Protein AF-A0A9Q0NQY8-F1 (afdb_monomer_lite)

Organism: Salix viminalis (NCBI:txid40686)

Secondary structure (DSSP, 8-state):
-PPPPPPPPPHHHHHHHHHHHHHTT-PPPTT-----HHHHHH-TTS----------------THHHHHHHHHHHHHHHHHHHHHHHHHHHHHHHHHHHHHHHHHHHHHHHHHHHS-------------

Sequence (128 aa):
MPGEPFVPKPSKEAEMEKIMRSMEGMPGAPGMKMYSREELMGMNNFGNEDAEDEDDEDEQFPSNMGKVLREKQNTKDEWKQKIFKGIKGTGEALKGHANSVSNQIQKWWKGVRAAPAKKNSKTGKSEL

pLDDT: mean 70.71, std 12.09, range [39.03, 88.06]

Radius of gyration: 36.84 Å; chains: 1; bounding box: 89×46×104 Å

Foldseek 3Di:
DDDDDDDDDDPVVVVVVVVVVVPPPDDPDPPDDDDDPVNVVVPPPPDPPPPPDDDDDDCPPPPVVVVVVVVVVVVVVVVVVVVVVVVVVVVVVVVVVVVVVVVVVVVVVVVVVPPPPPPPPPDDDDDD

Structure (mmCIF, N/CA/C/O backbone):
data_AF-A0A9Q0NQY8-F1
#
_entry.id   AF-A0A9Q0NQY8-F1
#
loop_
_atom_site.group_PDB
_atom_site.id
_atom_site.type_symbol
_atom_site.label_atom_id
_atom_site.label_alt_id
_atom_site.label_comp_id
_atom_site.label_asym_id
_atom_site.label_entity_id
_atom_site.label_seq_id
_atom_site.pdbx_PDB_ins_code
_atom_site.Cartn_x
_atom_site.Cartn_y
_atom_site.Cartn_z
_atom_site.occupancy
_atom_site.B_iso_or_equiv
_atom_site.auth_seq_id
_atom_site.auth_comp_id
_atom_site.auth_asym_id
_atom_site.auth_atom_id
_atom_site.pdbx_PDB_model_num
ATOM 1 N N . MET A 1 1 ? -30.126 -35.945 -5.349 1.00 58.59 1 MET A N 1
ATOM 2 C CA . MET A 1 1 ? -28.911 -36.785 -5.373 1.00 58.59 1 MET A CA 1
ATOM 3 C C . MET A 1 1 ? -27.724 -35.893 -5.046 1.00 58.59 1 MET A C 1
ATOM 5 O O . MET A 1 1 ? -27.641 -34.836 -5.661 1.00 58.59 1 MET A O 1
ATOM 9 N N . PRO A 1 2 ? -26.881 -36.229 -4.056 1.00 74.06 2 PRO A N 1
ATOM 10 C CA . PRO A 1 2 ? -25.648 -35.484 -3.805 1.00 74.06 2 PRO A CA 1
ATOM 11 C C . PRO A 1 2 ? -24.671 -35.706 -4.973 1.00 74.06 2 PRO A C 1
ATOM 13 O O . PRO A 1 2 ? -24.488 -36.842 -5.404 1.00 74.06 2 PRO A O 1
ATOM 16 N N . GLY A 1 3 ? -24.137 -34.615 -5.530 1.00 76.69 3 GLY A N 1
ATOM 17 C CA . GLY A 1 3 ? -23.235 -34.628 -6.688 1.00 76.69 3 GLY A CA 1
ATOM 18 C C . GLY A 1 3 ? -21.850 -35.195 -6.370 1.00 76.69 3 GLY A C 1
ATOM 19 O O . GLY A 1 3 ? -21.484 -35.333 -5.202 1.00 76.69 3 GLY A O 1
ATOM 20 N N . GLU A 1 4 ? -21.097 -35.537 -7.418 1.00 76.19 4 GLU A N 1
ATOM 21 C CA . GLU A 1 4 ? -19.763 -36.131 -7.295 1.00 76.19 4 GLU A CA 1
ATOM 22 C C . GLU A 1 4 ? -18.793 -35.251 -6.481 1.00 76.19 4 GLU A C 1
ATOM 24 O O . GLU A 1 4 ? -18.813 -34.021 -6.609 1.00 76.19 4 GLU A O 1
ATOM 29 N N . PRO A 1 5 ? -17.923 -35.861 -5.651 1.00 77.31 5 PRO A N 1
ATOM 30 C CA . PRO A 1 5 ? -16.886 -35.139 -4.927 1.00 77.31 5 PRO A CA 1
ATOM 31 C C . PRO A 1 5 ? -15.928 -34.438 -5.892 1.00 77.31 5 PRO A C 1
ATOM 33 O O . PRO A 1 5 ? -15.401 -35.049 -6.820 1.00 77.31 5 PRO A O 1
ATOM 36 N N . PHE A 1 6 ? -15.651 -33.161 -5.638 1.00 78.19 6 PHE A N 1
ATOM 37 C CA . PHE A 1 6 ? -14.645 -32.419 -6.389 1.00 78.19 6 PHE A CA 1
ATOM 38 C C . PHE A 1 6 ? -13.252 -33.018 -6.153 1.00 78.19 6 PHE A C 1
ATOM 40 O O . PHE A 1 6 ? -12.759 -33.034 -5.023 1.00 78.19 6 PHE A O 1
ATOM 47 N N . VAL A 1 7 ? -12.607 -33.477 -7.227 1.00 76.75 7 VAL A N 1
ATOM 48 C CA . VAL A 1 7 ? -11.199 -33.884 -7.209 1.00 76.75 7 VAL A CA 1
ATOM 49 C C . VAL A 1 7 ? -10.348 -32.653 -7.537 1.00 76.75 7 VAL A C 1
ATOM 51 O O . VAL A 1 7 ? -10.508 -32.079 -8.617 1.00 76.75 7 VAL A O 1
ATOM 54 N N . PRO A 1 8 ? -9.457 -32.207 -6.634 1.00 73.81 8 PRO A N 1
ATOM 55 C CA . PRO A 1 8 ? -8.589 -31.074 -6.916 1.00 73.81 8 PRO A CA 1
ATOM 56 C C . PRO A 1 8 ? -7.633 -31.410 -8.065 1.00 73.81 8 PRO A C 1
ATOM 58 O O . PRO A 1 8 ? -7.035 -32.487 -8.095 1.00 73.81 8 PRO A O 1
ATOM 61 N N . LYS A 1 9 ? -7.481 -30.471 -9.007 1.00 74.94 9 LYS A N 1
ATOM 62 C CA . LYS A 1 9 ? -6.532 -30.600 -10.121 1.00 74.94 9 LYS A CA 1
ATOM 63 C C . LYS A 1 9 ? -5.100 -30.801 -9.594 1.00 74.94 9 LYS A C 1
ATOM 65 O O . LYS A 1 9 ? -4.755 -30.230 -8.553 1.00 74.94 9 LYS A O 1
ATOM 70 N N . PRO A 1 10 ? -4.246 -31.564 -10.301 1.00 79.94 10 PRO A N 1
ATOM 71 C CA .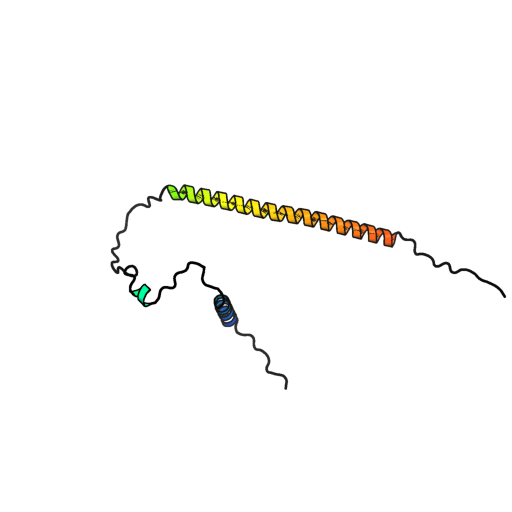 PRO A 1 10 ? -2.838 -31.695 -9.943 1.00 79.94 10 PRO A CA 1
ATOM 72 C C . PRO A 1 10 ? -2.141 -30.326 -9.985 1.00 79.94 10 PRO A C 1
ATOM 74 O O . PRO A 1 10 ? -2.437 -29.495 -10.843 1.00 79.94 10 PRO A O 1
ATOM 77 N N . SER A 1 11 ? -1.188 -30.089 -9.076 1.00 72.00 11 SER A N 1
ATOM 78 C CA . SER A 1 11 ? -0.554 -28.772 -8.875 1.00 72.00 11 SER A CA 1
ATOM 79 C C . SER A 1 11 ? 0.017 -28.154 -10.156 1.00 72.00 11 SER A C 1
ATOM 81 O O . SER A 1 11 ? -0.103 -26.952 -10.362 1.00 72.00 11 SER A O 1
ATOM 83 N N . LYS A 1 12 ? 0.553 -28.980 -11.064 1.00 74.38 12 LYS A N 1
ATOM 84 C CA . LYS A 1 12 ? 1.101 -28.532 -12.356 1.00 74.38 12 LYS A CA 1
ATOM 85 C C . LYS A 1 12 ? 0.041 -27.912 -13.270 1.00 74.38 12 LYS A C 1
ATOM 87 O O . LYS A 1 12 ? 0.289 -26.885 -13.893 1.00 74.38 12 LYS A O 1
ATOM 92 N N . GLU A 1 13 ? -1.144 -28.514 -13.334 1.00 74.56 13 GLU A N 1
ATOM 93 C CA . GLU A 1 13 ? -2.245 -27.997 -14.153 1.00 74.56 13 GLU A CA 1
ATOM 94 C C . GLU A 1 13 ? -2.884 -26.770 -13.504 1.00 74.56 13 GLU A C 1
ATOM 96 O O . GLU A 1 13 ? -3.205 -25.807 -14.196 1.00 74.56 13 GLU A O 1
ATOM 101 N N . ALA A 1 14 ? -2.999 -26.761 -12.172 1.00 81.31 14 ALA A N 1
ATOM 102 C CA . ALA A 1 14 ? -3.520 -25.616 -11.433 1.00 81.31 14 ALA A CA 1
ATOM 103 C C . ALA A 1 14 ? -2.631 -24.366 -11.582 1.00 81.31 14 ALA A C 1
ATOM 105 O O . ALA A 1 14 ? -3.140 -23.248 -11.664 1.00 81.31 14 ALA A O 1
ATOM 106 N N . GLU A 1 15 ? -1.309 -24.538 -11.637 1.00 81.88 15 GLU A N 1
ATOM 107 C CA . GLU A 1 15 ? -0.356 -23.448 -11.862 1.00 81.88 15 GLU A CA 1
ATOM 108 C C . GLU A 1 15 ? -0.386 -22.951 -13.310 1.00 81.88 15 GLU A C 1
ATOM 110 O O . GLU A 1 15 ? -0.472 -21.744 -13.538 1.00 81.88 15 GLU A O 1
ATOM 115 N N . MET A 1 16 ? -0.398 -23.863 -14.285 1.00 84.56 16 MET A N 1
ATOM 116 C CA . MET A 1 16 ? -0.471 -23.509 -15.704 1.00 84.56 16 MET A CA 1
ATOM 117 C C . MET A 1 16 ? -1.775 -22.772 -16.041 1.00 84.56 16 MET A C 1
ATOM 119 O O . MET A 1 16 ? -1.750 -21.741 -16.712 1.00 84.56 16 MET A O 1
ATOM 123 N N . GLU A 1 17 ? -2.909 -23.244 -15.519 1.00 82.06 17 GLU A N 1
ATOM 124 C CA . GLU A 1 17 ? -4.211 -22.596 -15.693 1.00 82.06 17 GLU A CA 1
ATOM 125 C C . GLU A 1 17 ? -4.262 -21.231 -14.998 1.00 82.06 17 GLU A C 1
ATOM 127 O O . GLU A 1 17 ? -4.833 -20.280 -15.529 1.00 82.06 17 GLU A O 1
ATOM 132 N N . LYS A 1 18 ? -3.622 -21.094 -13.831 1.00 84.62 18 LYS A N 1
ATOM 133 C CA . LYS A 1 18 ? -3.514 -19.812 -13.126 1.00 84.62 18 LYS A CA 1
ATOM 134 C C . LYS A 1 18 ? -2.690 -18.794 -13.916 1.00 84.62 18 LYS A C 1
ATOM 136 O O . LYS A 1 18 ? -3.072 -17.626 -13.944 1.00 84.62 18 LYS A O 1
ATOM 141 N N . ILE A 1 19 ? -1.602 -19.222 -14.55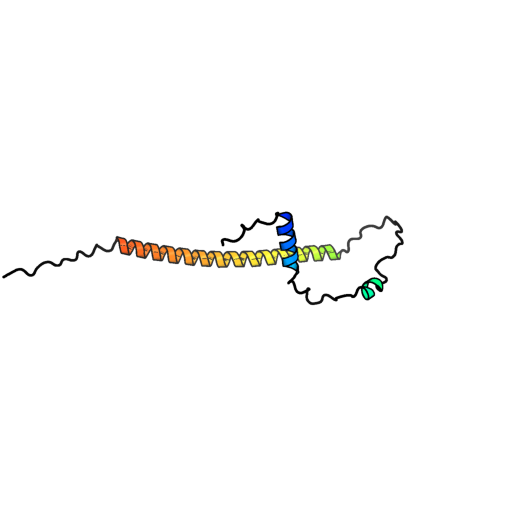9 1.00 82.56 19 ILE A N 1
ATOM 142 C CA . ILE A 1 19 ? -0.770 -18.360 -15.412 1.00 82.56 19 ILE A CA 1
ATOM 143 C C . ILE A 1 19 ? -1.549 -17.952 -16.666 1.00 82.56 19 ILE A C 1
ATOM 145 O O . ILE A 1 19 ? -1.696 -16.758 -16.916 1.00 82.56 19 ILE A O 1
ATOM 149 N N . MET A 1 20 ? -2.130 -18.908 -17.395 1.00 83.19 20 MET A N 1
ATOM 150 C CA . MET A 1 20 ? -2.948 -18.637 -18.587 1.00 83.19 20 MET A CA 1
ATOM 151 C C . MET A 1 20 ? -4.095 -17.664 -18.277 1.00 83.19 20 MET A C 1
ATOM 153 O O . MET A 1 20 ? -4.246 -16.640 -18.940 1.00 83.19 20 MET A O 1
ATOM 157 N N . ARG A 1 21 ? -4.836 -17.912 -17.190 1.00 85.75 21 ARG A N 1
ATOM 158 C CA . ARG A 1 21 ? -5.937 -17.047 -16.749 1.00 85.75 21 ARG A CA 1
ATOM 159 C C . ARG A 1 21 ? -5.471 -15.658 -16.309 1.00 85.75 21 ARG A C 1
ATOM 161 O O . ARG A 1 21 ? -6.220 -14.696 -16.430 1.00 85.75 21 ARG A O 1
ATOM 168 N N . SER A 1 22 ? -4.243 -15.532 -15.802 1.00 79.62 22 SER A N 1
ATOM 169 C CA . SER A 1 22 ? -3.665 -14.223 -15.468 1.00 79.62 22 SER A CA 1
ATOM 170 C C . SER A 1 22 ? -3.294 -13.398 -16.705 1.00 79.62 22 SER A C 1
ATOM 172 O O . SER A 1 22 ? -3.257 -12.173 -16.624 1.00 79.62 22 SER A O 1
ATOM 174 N N . MET A 1 23 ? -3.068 -14.053 -17.848 1.00 76.81 23 MET A N 1
ATOM 175 C CA . MET A 1 23 ? -2.701 -13.405 -19.110 1.00 76.81 23 MET A CA 1
ATOM 176 C C . MET A 1 23 ? -3.917 -13.053 -19.980 1.00 76.81 23 MET A C 1
ATOM 178 O O . MET A 1 23 ? -3.843 -12.113 -20.763 1.00 76.81 23 MET A O 1
ATOM 182 N N . GLU A 1 24 ? -5.044 -13.749 -19.817 1.00 78.81 24 GLU A N 1
ATOM 183 C CA . GLU A 1 24 ? -6.246 -13.615 -20.661 1.00 78.81 24 GLU A CA 1
ATOM 184 C C . GLU A 1 24 ? -6.943 -12.240 -20.579 1.00 78.81 24 GLU A C 1
ATOM 186 O O . GLU A 1 24 ? -7.696 -11.864 -21.472 1.00 78.81 24 GLU A O 1
ATOM 191 N N . GLY A 1 25 ? -6.680 -11.456 -19.532 1.00 72.88 25 GLY A N 1
ATOM 192 C CA . GLY A 1 25 ? -7.332 -10.163 -19.300 1.00 72.88 25 GLY A CA 1
ATOM 193 C C . GLY A 1 25 ? -6.392 -8.962 -19.255 1.00 72.88 25 GLY A C 1
ATOM 194 O O . GLY A 1 25 ? -6.846 -7.874 -18.906 1.00 72.88 25 GLY A O 1
ATOM 195 N N . MET A 1 26 ? -5.096 -9.133 -19.542 1.00 72.00 26 MET A N 1
ATOM 196 C CA . MET A 1 26 ? -4.149 -8.018 -19.515 1.00 72.00 26 MET A CA 1
ATOM 197 C C . MET A 1 26 ? -4.222 -7.253 -20.843 1.00 72.00 26 MET A C 1
ATOM 199 O O . MET A 1 26 ? -3.760 -7.774 -21.861 1.00 72.00 26 MET A O 1
ATOM 203 N N . PRO A 1 27 ? -4.782 -6.025 -20.875 1.00 74.38 27 PRO A N 1
ATOM 204 C CA . PRO A 1 27 ? -4.696 -5.197 -22.067 1.00 74.38 27 PRO A CA 1
ATOM 205 C C . PRO A 1 27 ? -3.215 -4.964 -22.378 1.00 74.38 27 PRO A C 1
A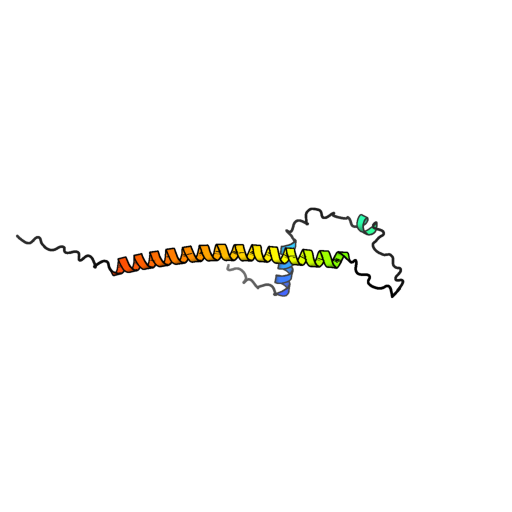TOM 207 O O . PRO A 1 27 ? -2.426 -4.661 -21.478 1.00 74.38 27 PRO A O 1
ATOM 210 N N . GLY A 1 28 ? -2.833 -5.142 -23.644 1.00 73.44 28 GLY A N 1
ATOM 211 C CA . GLY A 1 28 ? -1.474 -4.858 -24.095 1.00 73.44 28 GLY A CA 1
ATOM 212 C C . GLY A 1 28 ? -1.043 -3.452 -23.668 1.00 73.44 28 GLY A C 1
ATOM 213 O O . GLY A 1 28 ? -1.871 -2.544 -23.556 1.00 73.44 28 GLY A O 1
ATOM 214 N N . ALA A 1 29 ? 0.251 -3.276 -23.394 1.00 73.38 29 ALA A N 1
ATOM 215 C CA . ALA A 1 29 ? 0.771 -1.985 -22.963 1.00 73.38 29 ALA A CA 1
ATOM 216 C C . ALA A 1 29 ? 0.399 -0.890 -23.989 1.00 73.38 29 ALA A C 1
ATOM 218 O O . ALA A 1 29 ? 0.570 -1.099 -25.196 1.00 73.38 29 ALA A O 1
ATOM 219 N N . PRO A 1 30 ? -0.108 0.275 -23.549 1.00 76.81 30 PRO A N 1
ATOM 220 C CA . PRO A 1 30 ? -0.403 1.373 -24.460 1.00 76.81 30 PRO A CA 1
ATOM 221 C C . PRO A 1 30 ? 0.872 1.770 -25.219 1.00 76.81 30 PRO A C 1
ATOM 223 O O . PRO A 1 30 ? 1.910 2.018 -24.610 1.00 76.81 30 PRO A O 1
ATOM 226 N N . GLY A 1 31 ? 0.800 1.799 -26.554 1.00 76.88 31 GLY A N 1
ATOM 227 C CA . GLY A 1 31 ? 1.936 2.104 -27.436 1.00 76.88 31 GLY A CA 1
ATOM 228 C C . GLY A 1 31 ? 2.603 0.893 -28.099 1.00 76.88 31 GLY A C 1
ATOM 229 O O . GLY A 1 31 ? 3.503 1.079 -28.917 1.00 76.88 31 GLY A O 1
ATOM 230 N N . MET A 1 32 ? 2.165 -0.335 -27.805 1.00 78.69 32 MET A N 1
ATOM 231 C CA . MET A 1 32 ? 2.657 -1.529 -28.495 1.00 78.69 32 MET A CA 1
ATOM 232 C C . MET A 1 32 ? 2.031 -1.632 -29.895 1.00 78.69 32 MET A C 1
ATOM 234 O O . MET A 1 32 ? 0.809 -1.653 -30.037 1.00 78.69 32 MET A O 1
ATOM 238 N N . LYS A 1 33 ? 2.865 -1.668 -30.940 1.00 81.00 33 LYS A N 1
ATOM 239 C CA . LYS A 1 33 ? 2.414 -1.896 -32.319 1.00 81.00 33 LYS A CA 1
ATOM 240 C C . LYS A 1 33 ? 2.179 -3.393 -32.528 1.00 81.00 33 LYS A C 1
ATOM 242 O O . LYS A 1 33 ? 3.056 -4.199 -32.226 1.00 81.00 33 LYS A O 1
ATOM 247 N N . MET A 1 34 ? 0.996 -3.751 -33.020 1.00 79.00 34 MET A N 1
ATOM 248 C CA . MET A 1 34 ? 0.665 -5.120 -33.417 1.00 79.00 34 MET A CA 1
ATOM 249 C C . MET A 1 34 ? 1.161 -5.321 -34.846 1.00 79.00 34 MET A C 1
ATOM 251 O O . MET A 1 34 ? 0.544 -4.815 -35.777 1.00 79.00 34 MET A O 1
ATOM 255 N N . TYR A 1 35 ? 2.284 -6.009 -35.007 1.00 81.38 35 TYR A N 1
ATOM 256 C CA . TYR A 1 35 ? 2.794 -6.367 -36.327 1.00 81.38 35 TYR A CA 1
ATOM 257 C C . TYR A 1 35 ? 2.111 -7.650 -36.801 1.00 81.38 35 TYR A C 1
ATOM 259 O O . TYR A 1 35 ? 2.033 -8.631 -36.055 1.00 81.38 35 TYR A O 1
ATOM 267 N N . SER A 1 36 ? 1.612 -7.648 -38.035 1.00 81.56 36 SER A N 1
ATOM 268 C CA . SER A 1 36 ? 1.094 -8.863 -38.670 1.00 81.56 36 SER A CA 1
ATOM 269 C C . SER A 1 36 ? 2.245 -9.794 -39.060 1.00 81.56 36 SER A C 1
ATOM 271 O O . SER A 1 36 ? 3.392 -9.364 -39.201 1.00 81.56 36 SER A O 1
ATOM 273 N N . ARG A 1 37 ? 1.951 -11.083 -39.263 1.00 80.69 37 ARG A N 1
ATOM 274 C CA . ARG A 1 37 ? 2.955 -12.085 -39.666 1.00 80.69 37 ARG A CA 1
ATOM 275 C C . ARG A 1 37 ? 3.702 -11.658 -40.935 1.00 80.69 37 ARG A C 1
ATOM 277 O O . ARG A 1 37 ? 4.904 -11.873 -41.037 1.00 80.69 37 ARG A O 1
ATOM 284 N N . GLU A 1 38 ? 2.995 -11.037 -41.869 1.00 80.31 38 GLU A N 1
ATOM 285 C CA . GLU A 1 38 ? 3.523 -10.569 -43.149 1.00 80.31 38 GLU A CA 1
ATOM 286 C C . GLU A 1 38 ? 4.487 -9.386 -42.968 1.00 80.31 38 GLU A C 1
ATOM 288 O O . GLU A 1 38 ? 5.491 -9.298 -43.667 1.00 80.31 38 GLU A O 1
ATOM 293 N N . GLU A 1 39 ? 4.230 -8.510 -41.993 1.00 81.75 39 GLU A N 1
ATOM 294 C CA . GLU A 1 39 ? 5.089 -7.365 -41.663 1.00 81.75 39 GLU A CA 1
ATOM 295 C C . GLU A 1 39 ? 6.366 -7.815 -40.938 1.00 81.75 39 GLU A C 1
ATOM 297 O O . GLU A 1 39 ? 7.450 -7.311 -41.217 1.00 81.75 39 GLU A O 1
ATOM 302 N N . LEU A 1 40 ? 6.260 -8.841 -40.085 1.00 79.12 40 LEU A N 1
ATOM 303 C CA . LEU A 1 40 ? 7.411 -9.496 -39.455 1.00 79.12 40 LEU A CA 1
ATOM 304 C C . LEU A 1 40 ? 8.296 -10.234 -40.465 1.00 79.12 40 LEU A C 1
ATOM 306 O O . LEU A 1 40 ? 9.516 -10.144 -40.378 1.00 79.12 40 LEU A O 1
ATOM 310 N N . MET A 1 41 ? 7.700 -10.951 -41.420 1.00 75.31 41 MET A N 1
ATOM 311 C CA . MET A 1 41 ? 8.452 -11.637 -42.479 1.00 75.31 41 MET A CA 1
ATOM 312 C C . MET A 1 41 ? 9.039 -10.666 -43.512 1.00 75.31 41 MET A C 1
ATOM 314 O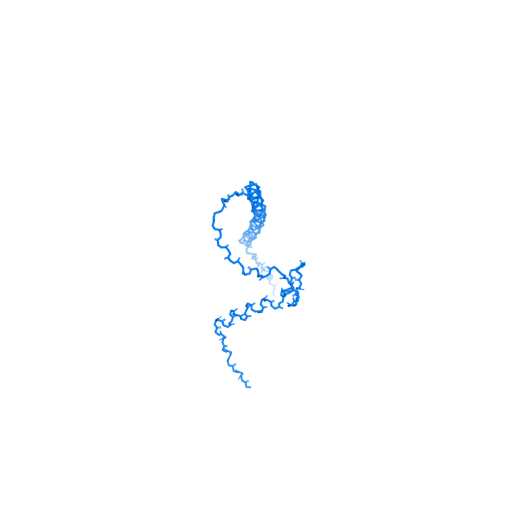 O . MET A 1 41 ? 10.062 -10.973 -44.113 1.00 75.31 41 MET A O 1
ATOM 318 N N . GLY A 1 42 ? 8.415 -9.502 -43.717 1.00 73.06 42 GLY A N 1
ATOM 319 C CA . GLY A 1 42 ? 8.926 -8.436 -44.585 1.00 73.06 42 GLY A CA 1
ATOM 320 C C . GLY A 1 42 ? 9.991 -7.546 -43.933 1.00 73.06 42 GLY A C 1
ATOM 321 O O . GLY A 1 42 ? 10.618 -6.735 -44.615 1.00 73.06 42 GLY A O 1
ATOM 322 N N . MET A 1 43 ? 10.216 -7.676 -42.623 1.00 73.31 43 MET A N 1
ATOM 323 C CA . MET A 1 43 ? 11.308 -7.002 -41.928 1.00 73.31 43 MET A CA 1
ATOM 324 C C . MET A 1 43 ? 12.629 -7.711 -42.247 1.00 73.31 43 MET A C 1
ATOM 326 O O . MET A 1 43 ? 13.019 -8.670 -41.587 1.00 73.31 43 MET A O 1
ATOM 330 N N . ASN A 1 44 ? 13.357 -7.170 -43.227 1.00 63.44 44 ASN A N 1
ATOM 331 C CA . ASN A 1 44 ? 14.707 -7.566 -43.666 1.00 63.44 44 ASN A CA 1
ATOM 332 C C . ASN A 1 44 ? 15.802 -7.584 -42.566 1.00 63.44 44 ASN A C 1
ATOM 334 O O . ASN A 1 44 ? 16.973 -7.784 -42.868 1.00 63.44 44 ASN A O 1
ATOM 338 N N . ASN A 1 45 ? 15.449 -7.372 -41.297 1.00 60.66 45 ASN A N 1
ATOM 339 C CA . ASN A 1 45 ? 16.358 -7.338 -40.152 1.00 60.66 45 ASN A CA 1
ATOM 340 C C . ASN A 1 45 ? 16.331 -8.623 -39.302 1.00 60.66 45 ASN A C 1
ATOM 342 O O . ASN A 1 45 ? 16.966 -8.651 -38.252 1.00 60.66 45 ASN A O 1
ATOM 346 N N . PHE A 1 46 ? 15.602 -9.668 -39.715 1.00 57.34 46 PHE A N 1
ATOM 347 C CA . PHE A 1 46 ? 15.437 -10.904 -38.931 1.00 57.34 46 PHE A CA 1
ATOM 348 C C . PHE A 1 46 ? 16.344 -12.083 -39.322 1.00 57.34 46 PHE A C 1
ATOM 350 O O . PHE A 1 46 ? 16.125 -13.196 -38.854 1.00 57.34 46 PHE A O 1
ATOM 357 N N . GLY A 1 47 ? 17.392 -11.858 -40.113 1.00 50.50 47 GLY A N 1
ATOM 358 C CA . GLY A 1 47 ? 18.358 -12.910 -40.425 1.00 50.50 47 GLY A CA 1
ATOM 359 C C . GLY A 1 47 ? 19.294 -12.511 -41.551 1.00 50.50 47 GLY A C 1
ATOM 360 O O . GLY A 1 47 ? 19.051 -12.859 -42.700 1.00 50.50 47 GLY A O 1
ATOM 361 N N . ASN A 1 48 ? 20.362 -11.784 -41.221 1.00 42.59 48 ASN A N 1
ATOM 362 C CA . ASN A 1 48 ? 21.589 -11.921 -41.994 1.00 42.59 48 ASN A CA 1
ATOM 363 C C . ASN A 1 48 ? 22.283 -13.173 -41.447 1.00 42.59 48 ASN A C 1
ATOM 365 O O . ASN A 1 48 ? 22.929 -13.117 -40.404 1.00 42.59 48 ASN A O 1
ATOM 369 N N . GLU A 1 49 ? 22.045 -14.313 -42.091 1.00 48.59 49 GLU A N 1
ATOM 370 C CA . GLU A 1 49 ? 22.783 -15.562 -41.880 1.00 48.59 49 GLU A CA 1
ATOM 371 C C . GLU A 1 49 ? 24.190 -15.436 -42.483 1.00 48.59 49 GLU A C 1
ATOM 373 O O . GLU A 1 49 ? 24.550 -16.170 -43.396 1.00 48.59 49 GLU A O 1
ATOM 378 N N . ASP A 1 50 ? 24.975 -14.486 -41.980 1.00 48.72 50 ASP A N 1
ATOM 379 C CA . ASP A 1 50 ? 26.413 -14.436 -42.220 1.00 48.72 50 ASP A CA 1
ATOM 380 C C . ASP A 1 50 ? 27.086 -14.295 -40.859 1.00 48.72 50 ASP A C 1
ATOM 382 O O . ASP A 1 50 ? 27.29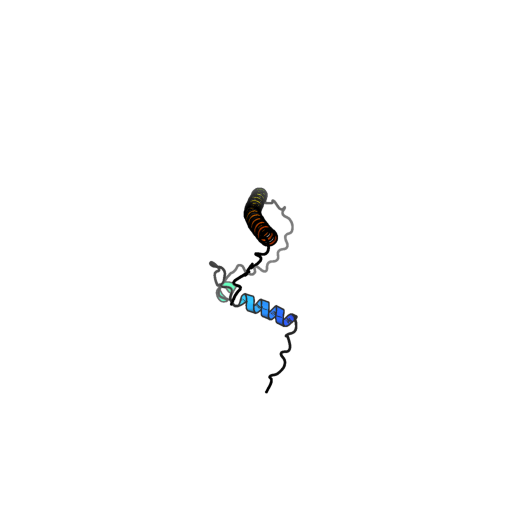3 -13.204 -40.325 1.00 48.72 50 ASP A O 1
ATOM 386 N N . ALA A 1 51 ? 27.264 -15.452 -40.225 1.00 53.16 51 ALA A N 1
ATOM 387 C CA . ALA A 1 51 ? 28.060 -15.601 -39.023 1.00 53.16 51 ALA A CA 1
ATOM 388 C C . ALA A 1 51 ? 29.537 -15.516 -39.428 1.00 53.16 51 ALA A C 1
ATOM 390 O O . ALA A 1 51 ? 30.212 -16.535 -39.545 1.00 53.16 51 ALA A O 1
ATOM 391 N N . GLU A 1 52 ? 30.003 -14.298 -39.679 1.00 50.81 52 GLU A N 1
ATOM 392 C CA . GLU A 1 52 ? 31.426 -13.973 -39.683 1.00 50.81 52 GLU A CA 1
ATOM 393 C C . GLU A 1 52 ? 31.829 -13.747 -38.216 1.00 50.81 52 GLU A C 1
ATOM 395 O O . GLU A 1 52 ? 31.438 -12.776 -37.563 1.00 50.81 52 GLU A O 1
ATOM 400 N N . ASP A 1 53 ? 32.510 -14.755 -37.683 1.00 55.56 53 ASP A N 1
ATOM 401 C CA . ASP A 1 53 ? 33.161 -14.805 -36.379 1.00 55.56 53 ASP A CA 1
ATOM 402 C C . ASP A 1 53 ? 34.394 -13.887 -36.413 1.00 55.56 53 ASP A C 1
ATOM 404 O O . ASP A 1 53 ? 35.491 -14.329 -36.748 1.00 55.56 53 ASP A O 1
ATOM 408 N N . GLU A 1 54 ? 34.214 -12.596 -36.122 1.00 48.53 54 GLU A N 1
ATOM 409 C CA . GLU A 1 54 ? 35.327 -11.684 -35.832 1.00 48.53 54 GLU A CA 1
ATOM 410 C C . GLU A 1 54 ? 35.306 -11.287 -34.353 1.00 48.53 54 GLU A C 1
ATOM 412 O O . GLU A 1 54 ? 34.550 -10.426 -33.894 1.00 48.53 54 GLU A O 1
ATOM 417 N N . ASP A 1 55 ? 36.144 -12.018 -33.620 1.00 55.75 55 ASP A N 1
ATOM 418 C CA . ASP A 1 55 ? 36.675 -11.707 -32.299 1.00 55.75 55 ASP A CA 1
ATOM 419 C C . ASP A 1 55 ? 37.588 -10.464 -32.366 1.00 55.75 55 ASP A C 1
ATOM 421 O O . ASP A 1 55 ? 38.204 -10.192 -33.397 1.00 55.75 55 ASP A O 1
ATOM 425 N N . ASP A 1 56 ? 37.710 -9.784 -31.224 1.00 57.84 56 ASP A N 1
ATOM 426 C CA . ASP A 1 56 ? 38.450 -8.540 -30.946 1.00 57.84 56 ASP A CA 1
ATOM 427 C C . ASP A 1 56 ? 37.872 -7.223 -31.496 1.00 57.84 56 ASP A C 1
ATOM 429 O O . ASP A 1 56 ? 38.140 -6.819 -32.619 1.00 57.84 56 ASP A O 1
ATOM 433 N N . GLU A 1 57 ? 37.227 -6.447 -30.615 1.00 50.94 57 GLU A N 1
ATOM 434 C CA . GLU A 1 57 ? 37.591 -5.034 -30.438 1.00 50.94 57 GLU A CA 1
ATOM 435 C C . GLU A 1 57 ? 37.085 -4.515 -29.081 1.00 50.94 57 GLU A C 1
ATOM 437 O O . GLU A 1 57 ? 35.895 -4.539 -28.759 1.00 50.94 57 GLU A O 1
ATOM 442 N N . ASP A 1 58 ? 38.052 -4.081 -28.274 1.00 50.31 58 ASP A N 1
ATOM 443 C CA . ASP A 1 58 ? 37.957 -3.541 -26.925 1.00 50.31 58 ASP A CA 1
ATOM 444 C C . ASP A 1 58 ? 36.635 -2.838 -26.586 1.00 50.31 58 ASP A C 1
ATOM 446 O O . ASP A 1 58 ? 36.213 -1.871 -27.226 1.00 50.31 58 ASP A O 1
ATOM 450 N N . GLU A 1 59 ? 36.037 -3.256 -25.469 1.00 54.03 59 GLU A N 1
ATOM 451 C CA . GLU A 1 59 ? 34.907 -2.595 -24.825 1.00 54.03 59 GLU A CA 1
ATOM 452 C C . GLU A 1 59 ? 35.298 -1.181 -24.361 1.00 54.03 59 GLU A C 1
ATOM 454 O O . GLU A 1 59 ? 35.533 -0.900 -23.181 1.00 54.03 59 GLU A O 1
ATOM 459 N N . GLN A 1 60 ? 35.309 -0.233 -25.298 1.00 61.25 60 GLN A N 1
ATOM 460 C CA . GLN A 1 60 ? 35.256 1.195 -25.038 1.00 61.25 60 GLN A CA 1
ATOM 461 C C . GLN A 1 60 ? 33.854 1.493 -24.494 1.00 61.25 60 GLN A C 1
ATOM 463 O O . GLN A 1 60 ? 32.981 2.021 -25.187 1.00 61.25 60 GLN A O 1
ATOM 468 N N . PHE A 1 61 ? 33.627 1.132 -23.226 1.00 61.12 61 PHE A N 1
ATOM 469 C CA . PHE A 1 61 ? 32.405 1.457 -22.506 1.00 61.12 61 PHE A CA 1
ATOM 470 C C . PHE A 1 61 ? 32.113 2.954 -22.707 1.00 61.12 61 PHE A C 1
ATOM 472 O O . PHE A 1 61 ? 32.952 3.791 -22.348 1.00 61.12 61 PHE A O 1
ATOM 479 N N . PRO A 1 62 ? 30.949 3.333 -23.270 1.00 66.56 62 PRO A N 1
ATOM 480 C CA . PRO A 1 62 ? 30.610 4.736 -23.444 1.00 66.56 62 PRO A CA 1
ATOM 481 C C . PRO A 1 62 ? 30.668 5.438 -22.078 1.00 66.56 62 PRO A C 1
ATOM 483 O O . PRO A 1 62 ? 29.931 5.087 -21.156 1.00 66.56 62 PRO A O 1
ATOM 486 N N . SER A 1 63 ? 31.558 6.429 -21.934 1.00 64.12 63 SER A N 1
ATOM 487 C CA . SER A 1 63 ? 31.833 7.218 -20.706 1.00 64.12 63 SER A CA 1
ATOM 488 C C . SER A 1 63 ? 30.567 7.790 -20.030 1.00 64.12 63 SER A C 1
ATOM 490 O O . SER A 1 63 ? 30.503 8.065 -18.829 1.00 64.12 63 SER A O 1
ATOM 492 N N . ASN A 1 64 ? 29.500 7.911 -20.806 1.00 65.94 64 ASN A N 1
ATOM 493 C CA . ASN A 1 64 ? 28.152 8.300 -20.430 1.00 65.94 64 ASN A CA 1
ATOM 494 C C . ASN A 1 64 ? 27.402 7.253 -19.575 1.00 65.94 64 ASN A C 1
ATOM 496 O O . ASN A 1 64 ? 26.500 7.646 -18.835 1.00 65.94 64 ASN A O 1
ATOM 500 N N . MET A 1 65 ? 27.783 5.970 -19.567 1.00 62.41 65 MET A N 1
ATOM 501 C CA . MET A 1 65 ? 27.141 4.959 -18.710 1.00 62.41 65 MET A CA 1
ATOM 502 C C . MET A 1 65 ? 27.440 5.152 -17.222 1.00 62.41 65 MET A C 1
ATOM 504 O O . MET A 1 65 ? 26.542 4.991 -16.396 1.00 62.41 65 MET A O 1
ATOM 508 N N . GLY A 1 66 ? 28.652 5.582 -16.857 1.00 68.81 66 GLY A N 1
ATOM 509 C CA . GLY A 1 66 ? 29.001 5.839 -15.453 1.00 68.81 66 GLY A CA 1
ATOM 510 C C . GLY A 1 66 ? 28.148 6.947 -14.820 1.00 68.81 66 GLY A C 1
ATOM 511 O O . GLY A 1 66 ? 27.760 6.857 -13.654 1.00 68.81 66 GLY A O 1
ATOM 512 N N . LYS A 1 67 ? 27.784 7.969 -15.608 1.00 70.56 67 LYS A N 1
ATOM 513 C CA . LYS A 1 67 ? 26.899 9.059 -15.165 1.00 70.56 67 LYS A CA 1
ATOM 514 C C . LYS A 1 67 ? 25.462 8.575 -14.977 1.00 70.56 67 LYS A C 1
ATOM 516 O O . LYS A 1 67 ? 24.888 8.817 -13.919 1.00 70.56 67 LYS A O 1
ATOM 521 N N . VAL A 1 68 ? 24.928 7.825 -15.944 1.00 67.94 68 VAL A N 1
ATOM 522 C CA . VAL A 1 68 ? 23.563 7.272 -15.885 1.00 67.94 68 VAL A CA 1
ATOM 523 C C . VAL A 1 68 ? 23.412 6.278 -14.732 1.00 67.94 68 VAL A C 1
ATOM 525 O O . VAL A 1 68 ? 22.411 6.310 -14.019 1.00 67.94 68 VAL A O 1
ATOM 528 N N . LEU A 1 69 ? 24.412 5.424 -14.490 1.00 63.69 69 LEU A N 1
ATOM 529 C CA . LEU A 1 69 ? 24.400 4.490 -13.361 1.00 63.69 69 LEU A CA 1
ATOM 530 C C . LEU A 1 69 ? 24.375 5.228 -12.017 1.00 63.69 69 LEU A C 1
ATOM 532 O O . LEU A 1 69 ? 23.581 4.877 -11.144 1.00 63.69 69 LEU A O 1
ATOM 536 N N . ARG A 1 70 ? 25.173 6.293 -11.869 1.00 67.00 70 ARG A N 1
ATOM 537 C CA . ARG A 1 70 ? 25.223 7.108 -10.646 1.00 67.00 70 ARG A CA 1
ATOM 538 C C . ARG A 1 70 ? 23.946 7.928 -10.426 1.00 67.00 70 ARG A C 1
ATOM 540 O O . ARG A 1 70 ? 23.481 8.050 -9.295 1.00 67.00 70 ARG A O 1
ATOM 547 N N . GLU A 1 71 ? 23.347 8.446 -11.492 1.00 68.38 71 GLU A N 1
ATOM 548 C CA . GLU A 1 71 ? 22.073 9.175 -11.456 1.00 68.38 71 GLU A CA 1
ATOM 549 C C . GLU A 1 71 ? 20.885 8.250 -11.131 1.00 68.38 71 GLU A C 1
ATOM 551 O O . GLU A 1 71 ? 20.035 8.570 -10.294 1.00 68.38 71 GLU A O 1
ATOM 556 N N . LYS A 1 72 ? 20.872 7.037 -11.699 1.00 64.06 72 LYS A N 1
ATOM 557 C CA . LYS A 1 72 ? 19.885 5.993 -11.379 1.00 64.06 72 LYS A CA 1
ATOM 558 C C . LYS A 1 72 ? 20.015 5.490 -9.938 1.00 64.06 72 LYS A C 1
ATOM 560 O O . LYS A 1 72 ? 19.026 5.101 -9.318 1.00 64.06 72 LYS A O 1
ATOM 565 N N . GLN A 1 73 ? 21.229 5.494 -9.391 1.00 61.69 73 GLN A N 1
ATOM 566 C CA . GLN A 1 73 ? 21.472 5.141 -7.995 1.00 61.69 73 GLN A CA 1
ATOM 567 C C . GLN A 1 73 ? 20.933 6.225 -7.047 1.00 61.69 73 GLN A C 1
ATOM 569 O O . GLN A 1 73 ? 20.193 5.897 -6.123 1.00 61.69 73 GLN A O 1
ATOM 574 N N . ASN A 1 74 ? 21.182 7.506 -7.345 1.00 65.38 74 ASN A N 1
ATOM 575 C CA . ASN A 1 74 ? 20.674 8.627 -6.546 1.00 65.38 74 ASN A CA 1
ATOM 576 C C . ASN A 1 74 ? 19.133 8.689 -6.533 1.00 65.38 74 ASN A C 1
ATOM 578 O O . ASN A 1 74 ? 18.516 8.734 -5.473 1.00 65.38 74 ASN A O 1
ATOM 582 N N . THR A 1 75 ? 18.491 8.555 -7.696 1.00 69.25 75 THR A N 1
ATOM 583 C CA . T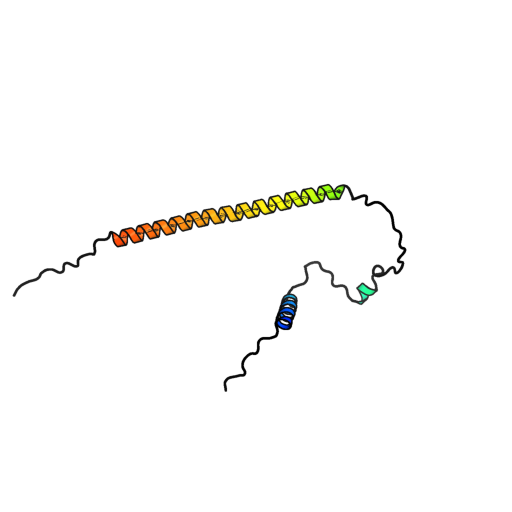HR A 1 75 ? 17.016 8.529 -7.804 1.00 69.25 75 THR A CA 1
ATOM 584 C C . THR A 1 75 ? 16.383 7.338 -7.072 1.00 69.25 75 THR A C 1
ATOM 586 O O . THR A 1 75 ? 15.313 7.463 -6.467 1.00 69.25 75 THR A O 1
ATOM 589 N N . LYS A 1 76 ? 17.046 6.172 -7.069 1.00 75.44 76 LYS A N 1
ATOM 590 C CA . LYS A 1 76 ? 16.606 4.993 -6.306 1.00 75.44 76 LYS A CA 1
ATOM 591 C C . LYS A 1 76 ? 16.697 5.223 -4.798 1.00 75.44 76 LYS A C 1
ATOM 593 O O . LYS A 1 76 ? 15.799 4.797 -4.067 1.00 75.44 76 LYS A O 1
ATOM 598 N N . ASP A 1 77 ? 17.752 5.879 -4.330 1.00 80.06 77 ASP A N 1
ATOM 599 C CA . ASP A 1 77 ? 17.934 6.183 -2.912 1.00 80.06 77 ASP A CA 1
ATOM 600 C C . ASP A 1 77 ? 16.968 7.281 -2.436 1.00 80.06 77 ASP A C 1
ATOM 602 O O . ASP A 1 77 ? 16.349 7.129 -1.380 1.00 80.06 77 ASP A O 1
ATOM 606 N N . GLU A 1 78 ? 16.703 8.305 -3.252 1.00 82.56 78 GLU A N 1
ATOM 607 C CA . GLU A 1 78 ? 15.667 9.316 -2.991 1.00 82.56 78 GLU A CA 1
ATOM 608 C C . GLU A 1 78 ? 14.261 8.706 -2.899 1.00 82.56 78 GLU A C 1
ATOM 610 O O . GLU A 1 78 ? 13.487 9.024 -1.988 1.00 82.56 78 GLU A O 1
ATOM 615 N N . TRP A 1 79 ? 13.922 7.780 -3.802 1.00 80.88 79 TRP A N 1
ATOM 616 C CA . TRP A 1 79 ? 12.625 7.103 -3.782 1.00 80.88 79 TRP A CA 1
ATOM 617 C C . TRP A 1 79 ? 12.442 6.234 -2.530 1.00 80.88 79 TRP A C 1
ATOM 619 O O . TRP A 1 79 ? 11.392 6.292 -1.883 1.00 80.88 79 TRP A O 1
ATOM 629 N N . LYS A 1 80 ? 13.480 5.492 -2.120 1.00 88.06 80 LYS A N 1
ATOM 630 C CA . LYS A 1 80 ? 13.471 4.725 -0.863 1.00 88.06 80 LYS A CA 1
ATOM 631 C C . LYS A 1 80 ? 13.290 5.626 0.356 1.00 88.06 80 LYS A C 1
ATOM 633 O O . LYS A 1 80 ? 12.485 5.302 1.226 1.00 88.06 80 LYS A O 1
ATOM 638 N N . GLN A 1 81 ? 13.991 6.760 0.413 1.00 85.31 81 GLN A N 1
ATOM 639 C CA . GLN A 1 81 ? 13.848 7.735 1.500 1.00 85.31 81 GLN A CA 1
ATOM 640 C C . GLN A 1 81 ? 12.426 8.302 1.563 1.00 85.31 81 GLN A C 1
ATOM 642 O O . GLN A 1 81 ? 11.843 8.422 2.644 1.00 85.31 81 GLN A O 1
ATOM 647 N N . LYS A 1 82 ? 11.822 8.583 0.403 1.00 85.94 82 LYS A N 1
ATOM 648 C CA . LYS A 1 82 ? 10.437 9.058 0.305 1.00 85.94 82 LYS A CA 1
ATOM 649 C C . LYS A 1 82 ? 9.437 8.026 0.834 1.00 85.94 82 LYS A C 1
ATOM 651 O O . LYS A 1 82 ? 8.547 8.387 1.604 1.00 85.94 82 LYS A O 1
ATOM 656 N N . ILE A 1 83 ? 9.615 6.750 0.486 1.00 85.25 83 ILE A N 1
ATOM 657 C CA . ILE A 1 83 ? 8.790 5.647 1.002 1.00 85.25 83 ILE A CA 1
ATOM 658 C C . ILE A 1 83 ? 8.980 5.485 2.512 1.00 85.25 83 ILE A C 1
ATOM 660 O O . ILE A 1 83 ? 8.000 5.429 3.254 1.00 85.25 83 ILE A O 1
ATOM 664 N N . PHE A 1 84 ? 10.227 5.463 2.985 1.00 88.00 84 PHE A N 1
ATOM 665 C CA . PHE A 1 84 ? 10.533 5.269 4.400 1.00 88.00 84 PHE A CA 1
ATOM 666 C C . PHE A 1 84 ? 9.951 6.392 5.270 1.00 88.00 84 PHE A C 1
ATOM 668 O O . PHE A 1 84 ? 9.366 6.131 6.321 1.00 88.00 84 PHE A O 1
ATOM 675 N N . LYS A 1 85 ? 10.023 7.644 4.799 1.00 87.19 85 LYS A N 1
ATOM 676 C CA . LYS A 1 85 ? 9.405 8.803 5.458 1.00 87.19 85 LYS A CA 1
ATOM 677 C C . LYS A 1 85 ? 7.878 8.693 5.508 1.00 87.19 85 LYS A C 1
ATOM 679 O O . LYS A 1 85 ? 7.288 9.005 6.541 1.00 87.19 85 LYS A O 1
ATOM 684 N N . GLY A 1 86 ? 7.252 8.216 4.429 1.00 80.62 86 GLY A N 1
ATOM 685 C CA . GLY A 1 86 ? 5.808 7.970 4.375 1.00 80.62 86 GLY A CA 1
ATOM 686 C C . GLY A 1 86 ? 5.350 6.915 5.384 1.00 80.62 86 GLY A C 1
ATOM 687 O O . GLY A 1 86 ? 4.413 7.160 6.139 1.00 80.62 86 GLY A O 1
ATOM 688 N N . ILE A 1 87 ? 6.054 5.780 5.453 1.00 82.06 87 ILE A N 1
ATOM 689 C CA . ILE A 1 87 ? 5.754 4.681 6.388 1.00 82.06 87 ILE A CA 1
ATOM 690 C C . ILE A 1 87 ? 5.995 5.106 7.843 1.00 82.06 87 ILE A C 1
ATOM 692 O O . ILE A 1 87 ? 5.198 4.788 8.725 1.00 82.06 87 ILE A O 1
ATOM 696 N N . LYS A 1 88 ? 7.071 5.853 8.118 1.00 87.25 88 LYS A N 1
ATOM 697 C CA . LYS A 1 88 ? 7.366 6.343 9.471 1.00 87.25 88 LYS A CA 1
ATOM 698 C C . LYS A 1 88 ? 6.297 7.322 9.966 1.00 87.25 88 LYS A C 1
ATOM 700 O O . LYS A 1 88 ? 5.833 7.182 11.094 1.00 87.25 88 LYS A O 1
ATOM 705 N N . GLY A 1 89 ? 5.865 8.258 9.118 1.00 81.69 89 GLY A N 1
ATOM 706 C CA . GLY A 1 89 ? 4.841 9.242 9.481 1.00 81.69 89 GLY A CA 1
ATOM 707 C C . GLY A 1 89 ? 3.477 8.610 9.774 1.00 81.69 89 GLY A C 1
ATOM 708 O O . GLY A 1 89 ? 2.839 8.950 10.771 1.00 81.69 89 GLY A O 1
ATOM 709 N N . THR A 1 90 ? 3.044 7.642 8.959 1.00 72.62 90 THR A N 1
ATOM 710 C CA . THR A 1 90 ? 1.787 6.915 9.209 1.00 72.62 90 THR A CA 1
ATOM 711 C C . THR A 1 90 ? 1.891 5.985 10.418 1.00 72.62 90 THR A C 1
ATOM 713 O O . THR A 1 90 ? 0.933 5.883 11.183 1.00 72.62 90 THR A O 1
ATOM 716 N N . GLY A 1 91 ? 3.056 5.375 10.659 1.00 73.00 91 GLY A N 1
ATOM 717 C CA . GLY A 1 91 ? 3.322 4.564 11.849 1.00 73.00 91 GLY A CA 1
ATOM 718 C C . GLY A 1 91 ? 3.302 5.365 13.157 1.00 73.00 91 GLY A C 1
ATOM 719 O O . GLY A 1 91 ? 2.723 4.914 14.146 1.00 73.00 91 GLY A O 1
ATOM 720 N N . GLU A 1 92 ? 3.877 6.570 13.176 1.00 75.81 92 GLU A N 1
ATOM 721 C CA . GLU A 1 92 ? 3.847 7.466 14.343 1.00 75.81 92 GLU A CA 1
ATOM 722 C C . GLU A 1 92 ? 2.430 7.983 14.630 1.00 75.81 92 GLU A C 1
ATOM 724 O O . GLU A 1 92 ? 1.996 7.969 15.785 1.00 75.81 92 GLU A O 1
ATOM 729 N N . ALA A 1 93 ? 1.670 8.349 13.591 1.00 73.06 93 ALA A N 1
ATOM 730 C CA . ALA A 1 93 ? 0.269 8.747 13.730 1.00 73.06 93 ALA A CA 1
ATOM 731 C C . ALA A 1 93 ? -0.609 7.601 14.267 1.00 73.06 93 ALA A C 1
ATOM 733 O O . ALA A 1 93 ? -1.400 7.806 15.193 1.00 73.06 93 ALA A O 1
ATOM 734 N N . LEU A 1 94 ? -0.425 6.379 13.751 1.00 72.81 94 LEU A N 1
ATOM 735 C CA . LEU A 1 94 ? -1.126 5.184 14.228 1.00 72.81 94 LEU A CA 1
ATOM 736 C C . LEU A 1 94 ? -0.781 4.883 15.695 1.00 72.81 94 LEU A C 1
ATOM 738 O O . LEU A 1 94 ? -1.669 4.598 16.497 1.00 72.81 94 LEU A O 1
ATOM 742 N N . LYS A 1 95 ? 0.498 5.004 16.071 1.00 77.88 95 LYS A N 1
ATOM 743 C CA . LYS A 1 95 ? 0.967 4.808 17.450 1.00 77.88 95 LYS A CA 1
ATOM 744 C C . LYS A 1 95 ? 0.376 5.844 18.408 1.00 77.88 95 LYS A C 1
ATOM 746 O O . LYS A 1 95 ? -0.023 5.484 19.515 1.00 77.88 95 LYS A O 1
ATOM 751 N N . GLY A 1 96 ? 0.272 7.105 17.985 1.00 74.56 96 GLY A N 1
ATOM 752 C CA . GLY A 1 96 ? -0.395 8.162 18.750 1.00 74.56 96 GLY A CA 1
ATOM 753 C C . GLY A 1 96 ? -1.879 7.866 18.981 1.00 74.56 96 GLY A C 1
ATOM 754 O O . GLY A 1 96 ? -2.363 7.962 20.110 1.00 74.56 96 GLY A O 1
ATOM 755 N N . HIS A 1 97 ? -2.585 7.422 17.938 1.00 70.00 97 HIS A N 1
ATOM 756 C CA . HIS A 1 97 ? -4.005 7.079 18.028 1.00 70.00 97 HIS A CA 1
ATOM 757 C C . HIS A 1 97 ? -4.247 5.840 18.908 1.00 70.00 97 HIS A C 1
ATOM 759 O O . HIS A 1 97 ? -5.121 5.860 19.773 1.00 70.00 97 HIS A O 1
ATOM 765 N N . ALA A 1 98 ? -3.424 4.797 18.765 1.00 70.25 98 ALA A N 1
ATOM 766 C CA . ALA A 1 98 ? -3.509 3.577 19.568 1.00 70.25 98 ALA A CA 1
ATOM 767 C C . ALA A 1 98 ? -3.254 3.838 21.061 1.00 70.25 98 ALA A C 1
ATOM 769 O O . ALA A 1 98 ? -3.995 3.334 21.904 1.00 70.25 98 ALA A O 1
ATOM 770 N N . ASN A 1 99 ? -2.262 4.671 21.398 1.00 73.44 99 ASN A N 1
ATOM 771 C CA . ASN A 1 99 ? -2.015 5.070 22.786 1.00 73.44 99 ASN A CA 1
ATOM 772 C C . ASN A 1 99 ? -3.129 5.958 23.351 1.00 73.44 99 ASN A C 1
ATOM 774 O O . ASN A 1 99 ? -3.427 5.885 24.541 1.00 73.44 99 ASN A O 1
ATOM 778 N N . SER A 1 100 ? -3.751 6.809 22.535 1.00 76.62 100 SER A N 1
ATOM 779 C CA . SER A 1 100 ? -4.877 7.631 22.987 1.00 76.62 100 SER A CA 1
ATOM 780 C C . SER A 1 100 ? -6.091 6.763 23.329 1.00 76.62 100 SER A C 1
ATOM 782 O O . SER A 1 100 ? -6.627 6.842 24.437 1.00 76.62 100 SER A O 1
ATOM 784 N N . VAL A 1 101 ? -6.457 5.852 22.422 1.00 76.50 101 VAL A N 1
ATOM 785 C CA . VAL A 1 101 ? -7.580 4.924 22.609 1.00 76.50 101 VAL A CA 1
ATOM 786 C C . VAL A 1 101 ? -7.321 3.971 23.778 1.00 76.50 101 VAL A C 1
ATOM 788 O O . VAL A 1 101 ? -8.206 3.786 24.612 1.00 76.50 101 VAL A O 1
ATOM 791 N N . SER A 1 102 ? -6.109 3.420 23.918 1.00 74.50 102 SER A N 1
ATOM 792 C CA . SER A 1 102 ? -5.777 2.533 25.042 1.00 74.50 102 SER A CA 1
ATOM 793 C C . SER A 1 102 ? -5.847 3.258 26.390 1.00 74.50 102 SER A C 1
ATOM 795 O O . SER A 1 102 ? -6.435 2.734 27.337 1.00 74.50 102 SER A O 1
ATOM 797 N N . ASN A 1 103 ? -5.355 4.499 26.469 1.00 81.62 103 ASN A N 1
ATOM 798 C CA . ASN A 1 103 ? -5.459 5.324 27.672 1.00 81.62 103 ASN A CA 1
ATOM 799 C C . ASN A 1 103 ? -6.913 5.692 28.001 1.00 81.62 103 ASN A C 1
ATOM 801 O O . ASN A 1 103 ? -7.289 5.743 29.175 1.00 81.62 103 ASN A O 1
ATOM 805 N N . GLN A 1 104 ? -7.746 5.938 26.990 1.00 83.00 104 GLN A N 1
ATOM 806 C CA . GLN A 1 104 ? -9.163 6.253 27.167 1.00 83.00 104 GLN A CA 1
ATOM 807 C C . GLN A 1 104 ? -9.952 5.038 27.669 1.00 83.00 104 GLN A C 1
ATOM 809 O O . GLN A 1 104 ? -10.721 5.154 28.625 1.00 83.00 104 GLN A O 1
ATOM 814 N N . ILE A 1 105 ? -9.674 3.856 27.114 1.00 83.44 105 ILE A N 1
ATOM 815 C CA . ILE A 1 105 ? -10.212 2.576 27.586 1.00 83.44 105 ILE A CA 1
ATOM 816 C C . ILE A 1 105 ? -9.751 2.319 29.025 1.00 83.44 105 ILE A C 1
ATOM 818 O O . ILE A 1 105 ? -10.573 2.060 29.898 1.00 83.44 105 ILE A O 1
ATOM 822 N N . GLN A 1 106 ? -8.463 2.468 29.330 1.00 84.94 106 GLN A N 1
ATOM 823 C CA . GLN A 1 106 ? -7.931 2.240 30.675 1.00 84.94 106 GLN A CA 1
ATOM 824 C C . GLN A 1 106 ? -8.551 3.182 31.724 1.00 84.94 106 GLN A C 1
ATOM 826 O O . GLN A 1 106 ? -8.837 2.750 32.844 1.00 84.94 106 GLN A O 1
ATOM 831 N N . LYS A 1 107 ? -8.795 4.455 31.381 1.00 86.44 107 LYS A N 1
ATOM 832 C CA . LYS A 1 107 ? -9.514 5.409 32.245 1.00 86.44 107 LYS A CA 1
ATOM 833 C C . LYS A 1 107 ? -10.972 5.001 32.453 1.00 86.44 107 LYS A C 1
ATOM 835 O O . LYS A 1 107 ? -11.433 5.016 33.593 1.00 86.44 107 LYS A O 1
ATOM 840 N N . TRP A 1 108 ? -11.668 4.589 31.393 1.00 85.50 108 TRP A N 1
ATOM 841 C CA . TRP A 1 108 ? -13.039 4.081 31.484 1.00 85.50 108 TRP A CA 1
ATOM 842 C C . TRP A 1 108 ? -13.121 2.847 32.393 1.00 85.50 108 TRP A C 1
ATOM 844 O O . TRP A 1 108 ? -13.885 2.843 33.354 1.00 85.50 108 TRP A O 1
ATOM 854 N N . TRP A 1 109 ? -12.249 1.857 32.191 1.00 79.88 109 TRP A N 1
ATOM 855 C CA . TRP A 1 109 ? -12.177 0.650 33.023 1.00 79.88 109 TRP A CA 1
ATOM 856 C C . TRP A 1 109 ? -11.851 0.945 34.494 1.00 79.88 109 TRP A C 1
ATOM 858 O O . TRP A 1 109 ? -12.411 0.313 35.391 1.00 79.88 109 TRP A O 1
ATOM 868 N N . LYS A 1 110 ? -10.974 1.919 34.775 1.00 84.06 110 LYS A N 1
ATOM 869 C CA . LYS A 1 110 ? -10.711 2.376 36.151 1.00 84.06 110 LYS A CA 1
ATOM 870 C C . LYS A 1 110 ? -11.931 3.064 36.768 1.00 84.06 110 LYS A C 1
ATOM 872 O O . LYS A 1 110 ? -12.227 2.800 37.927 1.00 84.06 110 LYS A O 1
ATOM 877 N N . GLY A 1 111 ? -12.658 3.882 36.005 1.00 80.00 111 GLY A N 1
ATOM 878 C CA . GLY A 1 111 ? -13.903 4.517 36.450 1.00 80.00 111 GLY A CA 1
ATOM 879 C C . GLY A 1 111 ? -15.015 3.509 36.747 1.00 80.00 111 GLY A C 1
ATOM 880 O O . GLY A 1 111 ? -15.705 3.639 37.751 1.00 80.00 111 GLY A O 1
ATOM 881 N N . VAL A 1 112 ? -15.131 2.453 35.938 1.00 74.88 112 VAL A N 1
ATOM 882 C CA . VAL A 1 112 ? -16.083 1.352 36.161 1.00 74.88 112 VAL A CA 1
ATOM 883 C C . VAL A 1 112 ? -15.733 0.542 37.417 1.00 74.88 112 VAL A C 1
ATOM 885 O O . VAL A 1 112 ? -16.631 0.162 38.159 1.00 74.88 112 VAL A O 1
ATOM 888 N N . ARG A 1 113 ? -14.442 0.316 37.708 1.00 70.00 113 ARG A N 1
ATOM 889 C CA . ARG A 1 113 ? -13.995 -0.363 38.945 1.00 70.00 113 ARG A CA 1
ATOM 890 C C . ARG A 1 113 ? -14.058 0.513 40.197 1.00 70.00 113 ARG A C 1
ATOM 892 O O . ARG A 1 113 ? -14.196 -0.026 41.289 1.00 70.00 113 ARG A O 1
ATOM 899 N N . ALA A 1 114 ? -13.906 1.827 40.052 1.00 65.06 114 ALA A N 1
ATOM 900 C CA . ALA A 1 114 ? -13.951 2.782 41.159 1.00 65.06 114 ALA A CA 1
ATOM 901 C C . ALA A 1 114 ? -15.371 3.285 41.463 1.00 65.06 114 ALA A C 1
ATOM 903 O O . ALA A 1 114 ? -15.581 3.888 42.514 1.00 65.06 114 ALA A O 1
ATOM 904 N N . ALA A 1 115 ? -16.343 3.048 40.576 1.00 62.09 115 ALA A N 1
ATOM 905 C CA . ALA A 1 115 ? -17.742 3.323 40.859 1.00 62.09 115 ALA A CA 1
ATOM 906 C C . ALA A 1 115 ? -18.196 2.421 42.022 1.00 62.09 115 ALA A C 1
ATOM 908 O O . ALA A 1 115 ? -18.204 1.196 41.870 1.00 62.09 115 ALA A O 1
ATOM 909 N N . PRO A 1 116 ? -18.569 2.978 43.191 1.00 60.12 116 PRO A N 1
ATOM 910 C CA . PRO A 1 116 ? -19.133 2.165 44.254 1.00 60.12 116 PRO A CA 1
ATOM 911 C C . PRO A 1 116 ? -20.407 1.520 43.713 1.00 60.12 116 PRO A C 1
ATOM 913 O O . PRO A 1 116 ? -21.259 2.213 43.151 1.00 60.12 116 PRO A O 1
ATOM 916 N N . ALA A 1 117 ? -20.524 0.196 43.860 1.00 60.97 117 ALA A N 1
ATOM 917 C CA . ALA A 1 117 ? -21.745 -0.533 43.548 1.00 60.97 117 ALA A CA 1
ATOM 918 C C . ALA A 1 117 ? -22.903 0.211 44.217 1.00 60.97 117 ALA A C 1
ATOM 920 O O . ALA A 1 117 ? -22.972 0.284 45.447 1.00 60.97 117 ALA A O 1
ATOM 921 N N . LYS A 1 118 ? -23.744 0.856 43.402 1.00 57.84 118 LYS A N 1
ATOM 922 C CA . LYS A 1 118 ? -24.853 1.684 43.862 1.00 57.84 118 LYS A CA 1
ATOM 923 C C . LYS A 1 118 ? -25.799 0.743 44.603 1.00 57.84 118 LYS A C 1
ATOM 925 O O . LYS A 1 118 ? -26.616 0.080 43.975 1.00 57.84 118 LYS A O 1
ATOM 930 N N . LYS A 1 119 ? -25.631 0.628 45.927 1.00 54.50 119 LYS A N 1
ATOM 931 C CA . LYS A 1 119 ? -26.556 -0.085 46.805 1.00 54.50 119 LYS A CA 1
ATOM 932 C C . LYS A 1 119 ? -27.904 0.583 46.604 1.00 54.50 119 LYS A C 1
ATOM 934 O O . LYS A 1 119 ? -28.133 1.712 47.025 1.00 54.50 119 LYS A O 1
ATOM 939 N N . ASN A 1 120 ? -28.773 -0.112 45.900 1.00 55.69 120 ASN A N 1
ATOM 940 C CA . ASN A 1 120 ? -30.193 0.133 45.803 1.00 55.69 120 ASN A CA 1
ATOM 941 C C . ASN A 1 120 ? -30.796 -0.076 47.200 1.00 55.69 120 ASN A C 1
ATOM 943 O O . ASN A 1 120 ? -31.399 -1.102 47.498 1.00 55.69 120 ASN A O 1
ATOM 947 N N . SER A 1 121 ? -30.607 0.914 48.075 1.00 53.91 121 SER A N 1
ATOM 948 C CA . SER A 1 121 ? -31.317 1.040 49.342 1.00 53.91 121 SER A CA 1
ATOM 949 C C . SER A 1 121 ? -32.767 1.415 49.048 1.00 53.91 121 SER A C 1
ATOM 951 O O . SER A 1 121 ? -33.149 2.584 49.072 1.00 53.91 121 SER A O 1
ATOM 953 N N . LYS A 1 122 ? -33.590 0.414 48.735 1.00 52.62 122 LYS A N 1
ATOM 954 C CA . LYS A 1 122 ? -35.037 0.517 48.923 1.00 52.62 122 LYS A CA 1
ATOM 955 C C . LYS A 1 122 ? -35.335 0.025 50.337 1.00 52.62 122 LYS A C 1
ATOM 957 O O . LYS A 1 122 ? -35.699 -1.123 50.552 1.00 52.62 122 LYS A O 1
ATOM 962 N N . THR A 1 123 ? -35.105 0.900 51.309 1.00 48.50 123 THR A N 1
ATOM 963 C CA . THR A 1 123 ? -35.580 0.739 52.683 1.00 48.50 123 THR A CA 1
ATOM 964 C C . THR A 1 123 ? -36.818 1.602 52.882 1.00 48.50 123 THR A C 1
ATOM 966 O O . THR A 1 123 ? -36.753 2.814 52.697 1.00 48.50 123 THR A O 1
ATOM 969 N N . GLY A 1 124 ? -37.906 0.957 53.305 1.00 48.72 124 GLY A N 1
ATOM 970 C CA . GLY A 1 124 ? -38.839 1.520 54.279 1.00 48.72 124 GLY A CA 1
ATOM 971 C C . GLY A 1 124 ? -40.038 2.299 53.742 1.00 48.72 124 GLY A C 1
ATOM 972 O O . GLY A 1 124 ? -39.979 3.516 53.612 1.00 48.72 124 GLY A O 1
ATOM 973 N N . LYS A 1 125 ? -41.172 1.609 53.591 1.00 41.97 125 LYS A N 1
ATOM 974 C CA . LYS A 1 125 ? -42.428 2.072 54.196 1.00 41.97 125 LYS A CA 1
ATOM 975 C C . LYS A 1 125 ? -43.039 0.897 54.951 1.00 41.97 125 LYS A C 1
ATOM 977 O O . LYS A 1 125 ? -43.426 -0.102 54.354 1.00 41.97 125 LYS A O 1
ATOM 982 N N . SER A 1 126 ? -42.962 1.018 56.264 1.00 53.31 126 SER A N 1
ATOM 983 C CA . SER A 1 126 ? -43.562 0.196 57.300 1.00 53.31 126 SER A CA 1
ATOM 984 C C . SER A 1 126 ? -44.987 0.696 57.603 1.00 53.31 126 SER A C 1
ATOM 986 O O . SER A 1 126 ? -45.252 1.879 57.391 1.00 53.31 126 SER A O 1
ATOM 988 N N . GLU A 1 127 ? -45.813 -0.204 58.161 1.00 39.03 127 GLU A N 1
ATOM 989 C CA . GLU A 1 127 ? -47.086 0.034 58.894 1.00 39.03 127 GLU A CA 1
ATOM 990 C C . GLU A 1 127 ? -48.291 0.360 57.972 1.00 39.03 127 GLU A C 1
ATOM 992 O O . GLU A 1 127 ? -48.176 1.190 57.077 1.00 39.03 127 GLU A O 1
ATOM 997 N N . LEU A 1 128 ? -49.455 -0.308 58.023 1.00 40.41 128 LEU A N 1
ATOM 998 C CA . LEU A 1 128 ? -50.282 -0.822 59.124 1.00 40.41 128 LEU A CA 1
ATOM 999 C C . LEU A 1 128 ? -51.117 -2.035 58.652 1.00 40.41 128 LEU A C 1
ATOM 1001 O O . LEU A 1 128 ? -51.503 -2.033 57.458 1.00 40.41 128 LEU A O 1
#